Protein AF-A0A4Q3U6J1-F1 (afdb_monomer_lite)

Structure (mmCIF, N/CA/C/O backbone):
data_AF-A0A4Q3U6J1-F1
#
_entry.id   AF-A0A4Q3U6J1-F1
#
loop_
_atom_site.group_PDB
_atom_site.id
_atom_site.type_symbol
_atom_site.label_atom_id
_atom_site.label_alt_id
_atom_site.label_comp_id
_atom_site.label_asym_id
_atom_site.label_entity_id
_atom_site.label_seq_id
_atom_site.pdbx_PDB_ins_code
_atom_site.Cartn_x
_atom_site.Cartn_y
_atom_site.Cartn_z
_atom_site.occupancy
_atom_site.B_iso_or_equiv
_atom_site.auth_seq_id
_atom_site.auth_comp_id
_atom_site.auth_asym_id
_atom_site.auth_atom_id
_atom_site.pdbx_PDB_model_num
ATOM 1 N N . MET A 1 1 ? 14.275 -11.569 29.606 1.00 41.69 1 MET A N 1
ATOM 2 C CA . MET A 1 1 ? 15.246 -10.787 28.811 1.00 41.69 1 MET A CA 1
ATOM 3 C C . MET A 1 1 ? 14.635 -9.416 28.545 1.00 41.69 1 MET A C 1
ATOM 5 O O . MET A 1 1 ? 14.137 -9.149 27.462 1.00 41.69 1 MET A O 1
ATOM 9 N N . THR A 1 2 ? 14.565 -8.584 29.580 1.00 46.06 2 THR A N 1
ATOM 10 C CA . THR A 1 2 ? 13.984 -7.237 29.519 1.00 46.06 2 THR A CA 1
ATOM 11 C C . THR A 1 2 ? 15.163 -6.279 29.514 1.00 46.06 2 THR A C 1
ATOM 13 O O . THR A 1 2 ? 15.866 -6.187 30.514 1.00 46.06 2 THR A O 1
ATOM 16 N N . ARG A 1 3 ? 15.441 -5.655 28.366 1.00 51.69 3 ARG A N 1
ATOM 17 C CA . ARG A 1 3 ? 16.480 -4.623 28.262 1.00 51.69 3 ARG A CA 1
ATOM 18 C C . ARG A 1 3 ? 16.117 -3.443 29.158 1.00 51.69 3 ARG A C 1
ATOM 20 O O . ARG A 1 3 ? 14.939 -3.084 29.246 1.00 51.69 3 ARG A O 1
ATOM 27 N N . HIS A 1 4 ? 17.107 -2.885 29.841 1.00 54.47 4 HIS A N 1
ATOM 28 C CA . HIS A 1 4 ? 16.889 -1.806 30.794 1.00 54.47 4 HIS A CA 1
ATOM 29 C C . HIS A 1 4 ? 16.506 -0.492 30.071 1.00 54.47 4 HIS A C 1
ATOM 31 O O . HIS A 1 4 ? 16.909 -0.295 28.920 1.00 54.47 4 HIS A O 1
ATOM 37 N N . PRO A 1 5 ? 15.705 0.404 30.686 1.00 59.78 5 PRO A N 1
ATOM 38 C CA . PRO A 1 5 ? 15.197 1.628 30.048 1.00 59.78 5 PRO A CA 1
ATOM 39 C C . PRO A 1 5 ? 16.273 2.505 29.389 1.00 59.78 5 PRO A C 1
ATOM 41 O O . PRO A 1 5 ? 16.033 3.086 28.332 1.00 59.78 5 PRO A O 1
ATOM 44 N N . GLU A 1 6 ? 17.469 2.555 29.968 1.00 58.72 6 GLU A N 1
ATOM 45 C CA . GLU A 1 6 ? 18.644 3.271 29.468 1.00 58.72 6 GLU A CA 1
ATOM 46 C C . GLU A 1 6 ? 19.173 2.748 28.120 1.00 58.72 6 GLU A C 1
ATOM 48 O O . GLU A 1 6 ? 19.762 3.510 27.354 1.00 58.72 6 GLU A O 1
ATOM 53 N N . GLU A 1 7 ? 18.930 1.480 27.776 1.00 57.19 7 GLU A N 1
ATOM 54 C CA . GLU A 1 7 ? 19.325 0.904 26.483 1.00 57.19 7 GLU A CA 1
ATOM 55 C C . GLU A 1 7 ? 18.361 1.303 25.356 1.00 57.19 7 GLU A C 1
ATOM 57 O O . GLU A 1 7 ? 18.761 1.384 24.196 1.00 57.19 7 GLU A O 1
ATOM 62 N N . ILE A 1 8 ? 17.098 1.605 25.685 1.00 59.50 8 ILE A N 1
ATOM 63 C CA . ILE A 1 8 ? 16.083 2.062 24.718 1.00 59.50 8 ILE A CA 1
ATOM 64 C C . ILE A 1 8 ? 16.376 3.496 24.250 1.00 59.50 8 ILE A C 1
ATOM 66 O O . ILE A 1 8 ? 16.040 3.858 23.124 1.00 59.50 8 ILE A O 1
ATOM 70 N N . VAL A 1 9 ? 17.027 4.302 25.094 1.00 55.88 9 VAL A N 1
ATOM 71 C CA . VAL A 1 9 ? 17.424 5.686 24.780 1.00 55.88 9 VAL A CA 1
ATOM 72 C C . VAL A 1 9 ? 18.544 5.739 23.726 1.00 55.88 9 VAL A C 1
ATOM 74 O O . VAL A 1 9 ? 18.657 6.729 23.017 1.00 55.88 9 VAL A O 1
ATOM 77 N N . LYS A 1 10 ? 19.331 4.666 23.559 1.00 56.94 10 LYS A N 1
ATOM 78 C CA . LYS A 1 10 ? 20.521 4.632 22.684 1.00 56.94 10 LYS A CA 1
ATOM 79 C C . LYS A 1 10 ? 20.264 4.268 21.218 1.00 56.94 10 LYS A C 1
ATOM 81 O O . LYS A 1 10 ? 21.213 4.093 20.459 1.00 56.94 10 LYS A O 1
ATOM 86 N N . LEU A 1 11 ? 19.014 4.120 20.782 1.00 66.00 11 LEU A N 1
ATOM 87 C CA . LEU A 1 11 ? 18.727 3.944 19.356 1.00 66.00 11 LEU A CA 1
ATOM 88 C C . LEU A 1 11 ? 18.783 5.308 18.646 1.00 66.00 11 LEU A C 1
ATOM 90 O O . LEU A 1 11 ? 17.751 5.867 18.290 1.00 66.00 11 LEU A O 1
ATOM 94 N N . GLU A 1 12 ? 19.995 5.829 18.443 1.00 65.62 12 GLU A N 1
ATOM 95 C CA . GLU A 1 12 ? 20.274 7.201 17.973 1.00 65.62 12 GLU A CA 1
ATOM 96 C C . GLU A 1 12 ? 19.677 7.547 16.593 1.00 65.62 12 GLU A C 1
ATOM 98 O O . GLU A 1 12 ? 19.588 8.718 16.251 1.00 65.62 12 GLU A O 1
ATOM 103 N N . ASN A 1 13 ? 19.194 6.560 15.824 1.00 75.44 13 ASN A N 1
ATOM 104 C CA . ASN A 1 13 ? 18.619 6.751 14.483 1.00 75.44 13 ASN A CA 1
ATOM 105 C C . ASN A 1 13 ? 17.296 5.996 14.260 1.00 75.44 13 ASN A C 1
ATOM 107 O O . ASN A 1 13 ? 17.002 5.547 13.152 1.00 75.44 13 ASN A O 1
ATOM 111 N N . SER A 1 14 ? 16.501 5.792 15.311 1.00 81.38 14 SER A N 1
ATOM 112 C CA . SER A 1 14 ? 15.255 5.027 15.215 1.00 81.38 14 SER A CA 1
ATOM 113 C C . SER A 1 14 ? 14.091 5.744 15.877 1.00 81.38 14 SER A C 1
ATOM 115 O O . SER A 1 14 ? 14.146 6.066 17.058 1.00 81.38 14 SER A O 1
ATOM 117 N N . LEU A 1 15 ? 12.988 5.893 15.142 1.00 84.69 15 LEU A N 1
ATOM 118 C CA . LEU A 1 15 ? 11.722 6.398 15.686 1.00 84.69 15 LEU A CA 1
ATOM 119 C C . LEU A 1 15 ? 10.934 5.322 16.455 1.00 84.69 15 LEU A C 1
ATOM 121 O O . LEU A 1 15 ? 9.940 5.626 17.112 1.00 84.69 15 LEU A O 1
ATOM 125 N N . TRP A 1 16 ? 11.355 4.053 16.393 1.00 86.69 16 TRP A N 1
ATOM 126 C CA . TRP A 1 16 ? 10.623 2.936 16.997 1.00 86.69 16 TRP A CA 1
ATOM 127 C C . TRP A 1 16 ? 10.387 3.083 18.509 1.00 86.69 16 TRP A C 1
ATOM 129 O O . TRP A 1 16 ? 9.259 2.831 18.941 1.00 86.69 16 TRP A O 1
ATOM 139 N N . PRO A 1 17 ? 11.366 3.514 19.333 1.00 87.06 17 PRO A N 1
ATOM 140 C CA . PRO A 1 17 ? 11.131 3.743 20.756 1.00 87.06 17 PRO A CA 1
ATOM 141 C C . PRO A 1 17 ? 9.996 4.728 21.040 1.00 87.06 17 PRO A C 1
ATOM 143 O O . PRO A 1 17 ? 9.166 4.462 21.913 1.00 87.06 17 PRO A O 1
ATOM 146 N N . ASP A 1 18 ? 9.938 5.835 20.298 1.00 86.44 18 ASP A N 1
ATOM 147 C CA . ASP A 1 18 ? 8.890 6.845 20.446 1.00 86.44 18 ASP A CA 1
ATOM 148 C C . ASP A 1 18 ? 7.532 6.312 20.000 1.00 86.44 18 ASP A C 1
ATOM 150 O O . ASP A 1 18 ? 6.557 6.440 20.742 1.00 86.44 18 ASP A O 1
ATOM 154 N N . ILE A 1 19 ? 7.474 5.619 18.859 1.00 89.69 19 ILE A N 1
ATOM 155 C CA . ILE A 1 19 ? 6.248 4.979 18.362 1.00 89.69 19 ILE A CA 1
ATOM 156 C C . ILE A 1 19 ? 5.705 3.975 19.391 1.00 89.69 19 ILE A C 1
ATOM 158 O O . ILE A 1 19 ? 4.512 3.981 19.699 1.00 89.69 19 ILE A O 1
ATOM 162 N N . PHE A 1 20 ? 6.564 3.143 19.988 1.00 89.75 20 PHE A N 1
ATOM 163 C CA . PHE A 1 20 ? 6.140 2.171 21.001 1.00 89.75 20 PHE A CA 1
ATOM 164 C C . PHE A 1 20 ? 5.728 2.817 22.326 1.00 89.75 20 PHE A C 1
ATOM 166 O O . PHE A 1 20 ? 4.875 2.278 23.034 1.00 89.75 20 PHE A O 1
ATOM 173 N N . ARG A 1 21 ? 6.323 3.953 22.710 1.00 89.50 21 ARG A N 1
ATOM 174 C CA . ARG A 1 21 ? 5.863 4.729 23.873 1.00 89.50 21 ARG A CA 1
ATOM 175 C C . ARG A 1 21 ? 4.498 5.349 23.606 1.00 89.50 21 ARG A C 1
ATOM 177 O O . ARG A 1 21 ? 3.593 5.128 24.405 1.00 89.50 21 ARG A O 1
ATOM 184 N N . ALA A 1 22 ? 4.334 6.030 22.475 1.00 92.50 22 ALA A N 1
ATOM 185 C CA . ALA A 1 22 ? 3.066 6.623 22.057 1.00 92.50 22 ALA A CA 1
ATOM 186 C C . ALA A 1 22 ? 1.946 5.574 21.967 1.00 92.50 22 ALA A C 1
ATOM 188 O O . ALA A 1 22 ? 0.840 5.806 22.449 1.00 92.50 22 ALA A O 1
ATOM 189 N N . GLY A 1 23 ? 2.254 4.379 21.451 1.00 93.12 23 GLY A N 1
ATOM 190 C CA . GLY A 1 23 ? 1.303 3.273 21.339 1.00 93.12 23 GLY A CA 1
ATOM 191 C C . GLY A 1 23 ? 0.673 2.826 22.664 1.00 93.12 23 GLY A C 1
ATOM 192 O O . GLY A 1 23 ? -0.455 2.344 22.656 1.00 93.12 23 GLY A O 1
ATOM 193 N N . ARG A 1 24 ? 1.343 3.032 23.811 1.00 94.56 24 ARG A N 1
ATOM 194 C CA . ARG A 1 24 ? 0.793 2.699 25.143 1.00 94.56 24 ARG A CA 1
ATOM 195 C C . ARG A 1 24 ? -0.343 3.622 25.579 1.00 94.56 24 ARG A C 1
ATOM 197 O O . ARG A 1 24 ? -1.094 3.260 26.478 1.00 94.56 24 ARG A O 1
ATOM 204 N N . PHE A 1 25 ? -0.453 4.799 24.967 1.00 96.81 25 PHE A N 1
ATOM 205 C CA . PHE A 1 25 ? -1.480 5.790 25.283 1.00 96.81 25 PHE A CA 1
ATOM 206 C C . PHE A 1 25 ? -2.700 5.702 24.355 1.00 96.81 25 PHE A C 1
ATOM 208 O O . PHE A 1 25 ? -3.649 6.458 24.532 1.00 96.81 25 PHE A O 1
ATOM 215 N N . ILE A 1 26 ? -2.702 4.780 23.385 1.00 96.69 26 ILE A N 1
ATOM 216 C CA . ILE A 1 26 ? -3.856 4.533 22.515 1.00 96.69 26 ILE A CA 1
ATOM 217 C C . ILE A 1 26 ? -4.881 3.700 23.291 1.00 96.69 26 ILE A C 1
ATOM 219 O O . ILE A 1 26 ? -4.610 2.555 23.657 1.00 96.69 26 ILE A O 1
ATOM 223 N N . SER A 1 27 ? -6.070 4.253 23.537 1.00 98.19 27 SER A N 1
ATOM 224 C CA . SER A 1 27 ? -7.133 3.517 24.224 1.00 98.19 27 SER A CA 1
ATOM 225 C C . SER A 1 27 ? -7.802 2.483 23.306 1.00 98.19 27 SER A C 1
ATOM 227 O O . SER A 1 27 ? -7.750 2.568 22.076 1.00 98.19 27 SER A O 1
ATOM 229 N N . ALA A 1 28 ? -8.516 1.519 23.899 1.00 98.19 28 ALA A N 1
ATOM 230 C CA . ALA A 1 28 ? -9.326 0.567 23.135 1.00 98.19 28 ALA A CA 1
ATOM 231 C C . ALA A 1 28 ? -10.407 1.265 22.281 1.00 98.19 28 ALA A C 1
ATOM 233 O O . ALA A 1 28 ? -10.717 0.815 21.177 1.00 98.19 28 ALA A O 1
ATOM 234 N N . VAL A 1 29 ? -10.960 2.382 22.771 1.00 98.44 29 VAL A N 1
ATOM 235 C CA . VAL A 1 29 ? -11.974 3.171 22.057 1.00 98.44 29 VAL A CA 1
ATOM 236 C C . VAL A 1 29 ? -11.358 3.884 20.853 1.00 98.44 29 VAL A C 1
ATOM 238 O O . VAL A 1 29 ? -11.937 3.842 19.765 1.00 98.44 29 VAL A O 1
ATOM 241 N N . ASP A 1 30 ? -10.168 4.469 21.012 1.00 98.38 30 ASP A N 1
ATOM 242 C CA . ASP A 1 30 ? -9.444 5.114 19.910 1.00 98.38 30 ASP A CA 1
ATOM 243 C C . ASP A 1 30 ? -9.096 4.104 18.822 1.00 98.38 30 ASP A C 1
ATOM 245 O O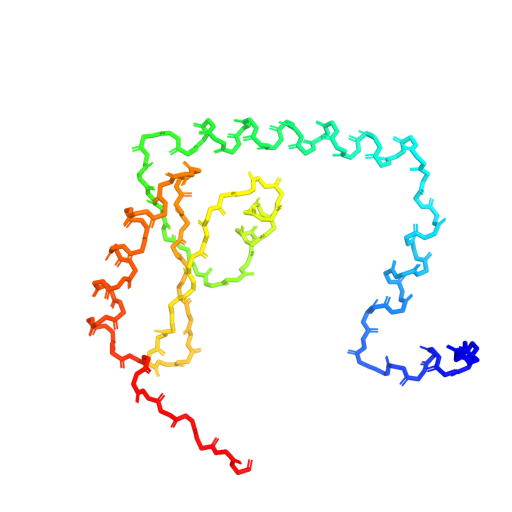 . ASP A 1 30 ? -9.331 4.357 17.640 1.00 98.38 30 ASP A O 1
ATOM 249 N N . TYR A 1 31 ? -8.623 2.918 19.216 1.00 98.00 31 TYR A N 1
ATOM 250 C CA . TYR A 1 31 ? -8.333 1.845 18.272 1.00 98.00 31 TYR A CA 1
ATOM 251 C C . TYR A 1 31 ? -9.585 1.410 17.499 1.00 98.00 31 TYR A C 1
ATOM 253 O O . TYR A 1 31 ? -9.549 1.305 16.272 1.00 98.00 31 TYR A O 1
ATOM 261 N N . LEU A 1 32 ? -10.718 1.210 18.180 1.00 98.50 32 LEU A N 1
ATOM 262 C CA . LEU A 1 32 ? -11.977 0.855 17.520 1.00 98.50 32 LEU A CA 1
ATOM 263 C C . LEU A 1 32 ? -12.433 1.945 16.537 1.00 98.50 32 LEU A C 1
ATOM 265 O O . LEU A 1 32 ? -12.870 1.638 15.425 1.00 98.50 32 LEU A O 1
ATOM 269 N N . ASN A 1 33 ? -12.308 3.218 16.913 1.00 98.56 33 ASN A N 1
ATOM 270 C CA . ASN A 1 33 ? -12.622 4.338 16.027 1.00 98.56 33 ASN A CA 1
ATOM 271 C C . ASN A 1 33 ? -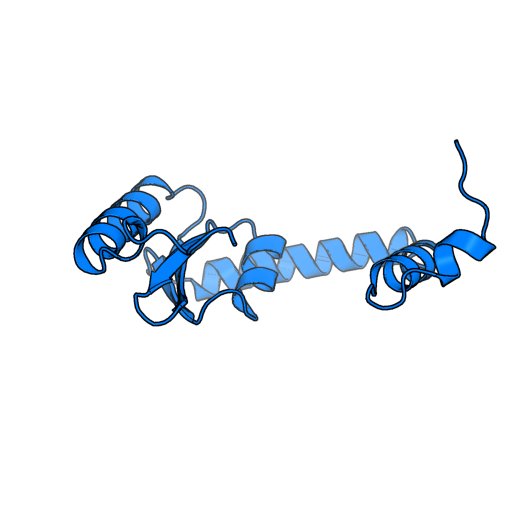11.674 4.403 14.821 1.00 98.56 33 ASN A C 1
ATOM 273 O O . ASN A 1 33 ? -12.138 4.625 13.700 1.00 98.56 33 ASN A O 1
ATOM 277 N N . ALA A 1 34 ? -10.385 4.114 15.009 1.00 98.06 34 ALA A N 1
ATOM 278 C CA . ALA A 1 34 ? -9.428 3.990 13.915 1.00 98.06 34 ALA A CA 1
ATOM 279 C C . ALA A 1 34 ? -9.805 2.849 12.951 1.00 98.06 34 ALA A C 1
ATOM 281 O O . ALA A 1 34 ? -9.765 3.047 11.738 1.00 98.06 34 ALA A O 1
ATOM 282 N N . GLN A 1 35 ? -10.268 1.691 13.443 1.00 98.31 35 GLN A N 1
ATOM 283 C CA . GLN A 1 35 ? -10.747 0.604 12.570 1.00 98.31 35 GLN A CA 1
ATOM 284 C C . GLN A 1 35 ? -12.029 0.974 11.803 1.00 98.31 35 GLN A C 1
ATOM 286 O O . GLN A 1 35 ? -12.198 0.607 10.636 1.00 98.31 35 GLN A O 1
ATOM 291 N N . ARG A 1 36 ? -12.926 1.760 12.411 1.00 98.50 36 ARG A N 1
ATOM 292 C CA . ARG A 1 36 ? -14.097 2.315 11.707 1.00 98.50 36 ARG A CA 1
ATOM 293 C C . ARG A 1 36 ? -13.677 3.277 10.597 1.00 98.50 36 ARG A C 1
ATOM 295 O O . ARG A 1 36 ? -14.229 3.213 9.501 1.00 98.50 36 ARG A O 1
ATOM 302 N N . ALA A 1 37 ? -12.692 4.139 10.853 1.00 98.31 37 ALA A N 1
ATOM 303 C CA . ALA A 1 37 ? -12.120 5.016 9.834 1.00 98.31 37 ALA A CA 1
ATOM 304 C C . ALA A 1 37 ? -11.445 4.208 8.713 1.00 98.31 37 ALA A C 1
ATOM 306 O O . ALA A 1 37 ? -11.715 4.457 7.540 1.00 98.31 37 ALA A O 1
ATOM 307 N N . ARG A 1 38 ? -10.672 3.170 9.060 1.00 98.12 38 ARG A N 1
ATOM 308 C CA . ARG A 1 38 ? -10.072 2.234 8.098 1.00 98.12 38 ARG A CA 1
ATOM 309 C C . ARG A 1 38 ? -11.123 1.597 7.191 1.00 98.12 38 ARG A C 1
ATOM 311 O O . ARG A 1 38 ? -10.931 1.556 5.985 1.00 98.12 38 ARG A O 1
ATOM 318 N N . THR A 1 39 ? -12.261 1.179 7.744 1.00 98.50 39 THR A N 1
ATOM 319 C CA . THR A 1 39 ? -13.370 0.618 6.951 1.00 98.50 39 THR A CA 1
ATOM 320 C C . THR A 1 39 ? -13.904 1.618 5.919 1.00 98.50 39 THR A C 1
ATOM 322 O O . THR A 1 39 ? -14.245 1.225 4.805 1.00 98.50 39 THR A O 1
ATOM 325 N N . LYS A 1 40 ? -13.965 2.915 6.255 1.00 98.31 40 LYS A N 1
ATOM 326 C CA . LYS A 1 40 ? -14.346 3.960 5.289 1.00 98.31 40 LYS A CA 1
ATOM 327 C C . LYS A 1 40 ? -13.304 4.079 4.179 1.00 98.31 40 LYS A C 1
ATOM 329 O O . LYS A 1 40 ? -13.678 4.035 3.016 1.00 98.31 40 LYS A O 1
ATOM 334 N N . VAL A 1 41 ? -12.018 4.134 4.537 1.00 97.31 41 VAL A N 1
ATOM 335 C CA . VAL A 1 41 ? -10.909 4.184 3.567 1.00 97.31 41 VAL A CA 1
ATOM 336 C C . VAL A 1 41 ? -10.927 2.972 2.637 1.00 97.31 41 VAL A C 1
ATOM 338 O O . VAL A 1 41 ? -10.799 3.150 1.437 1.00 97.31 41 VAL A O 1
ATOM 341 N N . MET A 1 42 ? -11.152 1.759 3.153 1.00 97.94 42 MET A N 1
ATOM 342 C CA . MET A 1 42 ? -11.275 0.542 2.337 1.00 97.94 42 MET A CA 1
ATOM 343 C C . MET A 1 42 ? -12.361 0.670 1.268 1.00 97.94 42 MET A C 1
ATOM 345 O O . MET A 1 42 ? -12.116 0.361 0.107 1.00 97.94 42 MET A O 1
ATOM 349 N N . ARG A 1 43 ? -13.548 1.149 1.655 1.00 97.69 43 ARG A N 1
ATOM 350 C CA . ARG A 1 43 ? -14.681 1.309 0.735 1.00 97.69 43 ARG A CA 1
ATOM 351 C C . ARG A 1 43 ? -14.426 2.403 -0.292 1.00 97.69 43 ARG A C 1
ATOM 353 O O . ARG A 1 43 ? -14.648 2.170 -1.470 1.00 97.69 43 ARG A O 1
ATOM 360 N N . THR A 1 44 ? -13.949 3.566 0.149 1.00 97.25 44 THR A N 1
ATOM 361 C CA . THR A 1 44 ? -13.642 4.682 -0.751 1.00 97.25 44 THR A CA 1
ATOM 362 C C . THR A 1 44 ? -12.527 4.309 -1.716 1.00 97.25 44 THR A C 1
ATOM 364 O O . THR A 1 44 ? -12.657 4.551 -2.902 1.00 97.25 44 THR A O 1
ATOM 367 N N . PHE A 1 45 ? -11.461 3.663 -1.247 1.00 95.94 45 PHE A N 1
ATOM 368 C CA . PHE A 1 45 ? -10.355 3.278 -2.116 1.00 95.94 45 PHE A CA 1
ATOM 369 C C . PHE A 1 45 ? -10.786 2.271 -3.188 1.00 95.94 45 PHE A C 1
ATOM 371 O O . PHE A 1 45 ? -10.434 2.465 -4.341 1.00 95.94 45 PHE A O 1
ATOM 378 N N . GLU A 1 46 ? -11.589 1.255 -2.845 1.00 95.38 46 GLU A N 1
ATOM 379 C CA . GLU A 1 46 ? -12.140 0.315 -3.840 1.00 95.38 46 GLU A CA 1
ATOM 380 C C . GLU A 1 46 ? -13.074 1.019 -4.841 1.00 95.38 46 GLU A C 1
ATOM 382 O O . GLU A 1 46 ? -13.042 0.716 -6.029 1.00 95.38 46 GLU A O 1
ATOM 387 N N . GLN A 1 47 ? -13.885 1.980 -4.381 1.00 96.75 47 GLN A N 1
ATOM 388 C CA . GLN A 1 47 ? -14.749 2.782 -5.256 1.00 96.75 47 GLN A CA 1
ATOM 389 C C . GLN A 1 47 ? -13.935 3.630 -6.240 1.00 96.75 47 GLN A C 1
ATOM 391 O O . GLN A 1 47 ? -14.210 3.609 -7.436 1.00 96.75 47 GLN A O 1
ATOM 396 N N . GLU A 1 48 ? -12.918 4.339 -5.750 1.00 95.44 48 GLU A N 1
ATOM 397 C CA . GLU A 1 48 ? -12.027 5.172 -6.569 1.00 95.44 48 GLU A CA 1
ATOM 398 C C . GLU A 1 48 ? -11.095 4.336 -7.459 1.00 95.44 48 GLU A C 1
ATOM 400 O O . GLU A 1 48 ? -10.626 4.818 -8.489 1.00 95.44 48 GLU A O 1
ATOM 405 N N . PHE A 1 49 ? -10.858 3.063 -7.116 1.00 95.25 49 PHE A N 1
ATOM 406 C CA . PHE A 1 49 ? -10.184 2.116 -8.007 1.00 95.25 49 PHE A CA 1
ATOM 407 C C . PHE A 1 49 ? -10.965 1.921 -9.320 1.00 95.25 49 PHE A C 1
ATOM 409 O O . PHE A 1 49 ? -10.379 1.547 -10.334 1.00 95.25 49 PHE A O 1
ATOM 416 N N . GLY A 1 50 ? -12.276 2.195 -9.330 1.00 95.62 50 GLY A N 1
ATOM 417 C CA . GLY A 1 50 ? -13.092 2.262 -10.542 1.00 95.62 50 GLY A CA 1
ATOM 418 C C . GLY A 1 50 ? -13.039 0.971 -11.351 1.00 95.62 50 GLY A C 1
ATOM 419 O O . GLY A 1 50 ? -13.200 -0.109 -10.790 1.00 95.62 50 GLY A O 1
ATOM 420 N N . ASP A 1 51 ? -12.759 1.086 -12.649 1.00 95.69 51 ASP A N 1
ATOM 421 C CA . ASP A 1 51 ? -12.648 -0.042 -13.586 1.00 95.69 51 ASP A CA 1
ATOM 422 C C . ASP A 1 51 ? -11.190 -0.412 -13.914 1.00 95.69 51 ASP A C 1
ATOM 424 O O . ASP A 1 51 ? -10.931 -1.201 -14.821 1.00 95.69 51 ASP A O 1
ATOM 428 N N . PHE A 1 52 ? -10.210 0.151 -13.199 1.00 96.38 52 PHE A N 1
ATOM 429 C CA . PHE A 1 52 ? -8.806 -0.173 -13.441 1.00 96.38 52 PHE A CA 1
ATOM 430 C C . PHE A 1 52 ? -8.498 -1.613 -12.993 1.00 96.38 52 PHE A C 1
ATOM 432 O O . PHE A 1 52 ? -9.025 -2.096 -11.987 1.00 96.38 52 PHE A O 1
ATOM 439 N N . ASP A 1 53 ? -7.614 -2.304 -13.715 1.00 96.75 53 ASP A N 1
ATOM 440 C CA . ASP A 1 53 ? -7.041 -3.583 -13.268 1.00 96.75 53 ASP A CA 1
ATOM 441 C C . ASP A 1 53 ? -5.898 -3.356 -12.266 1.00 96.75 53 ASP A C 1
ATOM 443 O O . ASP A 1 53 ? -5.762 -4.055 -11.258 1.00 96.75 53 ASP A O 1
ATOM 447 N N . PHE A 1 54 ? -5.079 -2.344 -12.553 1.00 96.75 54 PHE A N 1
ATOM 448 C CA . PHE A 1 54 ? -4.009 -1.839 -11.706 1.00 96.75 54 PHE A CA 1
ATOM 449 C C . PHE A 1 54 ? -3.638 -0.410 -12.120 1.00 96.75 54 PHE A C 1
ATOM 451 O O . PHE A 1 54 ? -3.951 0.033 -13.226 1.00 96.75 54 PHE A O 1
ATOM 458 N N . PHE A 1 55 ? -2.912 0.296 -11.258 1.00 95.12 55 PHE A N 1
ATOM 459 C CA . PHE A 1 55 ? -2.291 1.580 -11.583 1.00 95.12 55 PHE A CA 1
ATOM 460 C C . PHE A 1 55 ? -0.806 1.593 -11.201 1.00 95.12 55 PHE A C 1
ATOM 462 O O . PHE A 1 55 ? -0.335 0.753 -10.431 1.00 95.12 55 PHE A O 1
ATOM 469 N N . VAL A 1 56 ? -0.058 2.549 -11.758 1.00 94.06 56 VAL A N 1
ATOM 470 C CA . VAL A 1 56 ? 1.386 2.712 -11.532 1.00 94.06 56 VAL A CA 1
ATOM 471 C C . VAL A 1 56 ? 1.639 3.971 -10.709 1.00 94.06 56 VAL A C 1
ATOM 473 O O . VAL A 1 56 ? 1.026 5.008 -10.945 1.00 94.06 56 VAL A O 1
ATOM 476 N N . THR A 1 57 ? 2.567 3.898 -9.760 1.00 91.69 57 THR A N 1
ATOM 477 C CA . THR A 1 57 ? 3.017 5.040 -8.952 1.00 91.69 57 THR A CA 1
ATOM 478 C C . THR A 1 57 ? 4.534 5.015 -8.773 1.00 91.69 57 THR A C 1
ATOM 480 O O . THR A 1 57 ? 5.161 3.956 -8.848 1.00 91.69 57 THR A O 1
ATOM 483 N N . ALA A 1 58 ? 5.132 6.174 -8.489 1.00 84.50 58 ALA A N 1
ATOM 484 C CA . ALA A 1 58 ? 6.508 6.241 -8.000 1.00 84.50 58 ALA A CA 1
ATOM 485 C C . ALA A 1 58 ? 6.623 5.501 -6.652 1.00 84.50 58 ALA A C 1
ATOM 487 O O . ALA A 1 58 ? 5.688 5.534 -5.842 1.00 84.50 58 ALA A O 1
ATOM 488 N N . GLY A 1 59 ? 7.733 4.784 -6.450 1.00 68.69 59 GLY A N 1
ATOM 489 C CA . GLY A 1 59 ? 7.889 3.788 -5.387 1.00 68.69 59 GLY A CA 1
ATOM 490 C C . GLY A 1 59 ? 7.568 4.260 -3.959 1.00 68.69 59 GLY A C 1
ATOM 491 O O . GLY A 1 59 ? 7.817 5.402 -3.583 1.00 68.69 59 GLY A O 1
ATOM 492 N N . GLY A 1 60 ? 7.034 3.332 -3.150 1.00 65.38 60 GLY A N 1
ATOM 49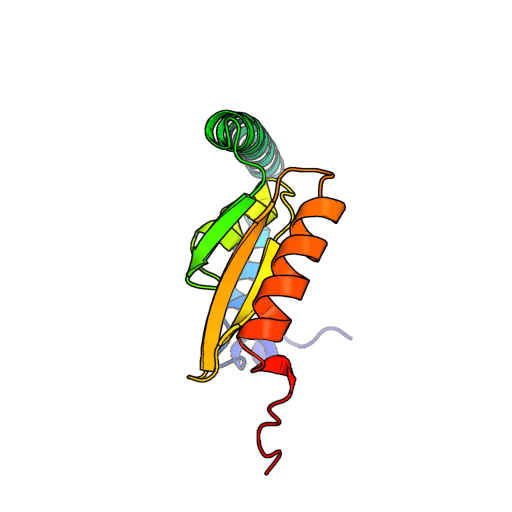3 C CA . GLY A 1 60 ? 7.027 3.349 -1.672 1.00 65.38 60 GLY A CA 1
ATOM 494 C C . GLY A 1 60 ? 6.313 4.488 -0.920 1.00 65.38 60 GLY A C 1
ATOM 495 O O . GLY A 1 60 ? 6.278 4.435 0.305 1.00 65.38 60 GLY A O 1
ATOM 496 N N . GLY A 1 61 ? 5.759 5.494 -1.606 1.00 71.75 61 GLY A N 1
ATOM 497 C CA . GLY A 1 61 ? 5.178 6.701 -0.997 1.00 71.75 61 GLY A CA 1
ATOM 498 C C . GLY A 1 61 ? 3.773 6.530 -0.397 1.00 71.75 61 GLY A C 1
ATOM 499 O O . GLY A 1 61 ? 3.439 5.495 0.175 1.00 71.75 61 GLY A O 1
ATOM 500 N N . TYR A 1 62 ? 2.914 7.550 -0.543 1.00 75.69 62 TYR A N 1
ATOM 501 C CA . TYR A 1 62 ? 1.542 7.574 0.006 1.00 75.69 62 TYR A CA 1
ATOM 502 C C . TYR A 1 62 ? 0.715 6.327 -0.318 1.00 75.69 62 TYR A C 1
ATOM 504 O O . TYR A 1 62 ? -0.128 5.908 0.478 1.00 75.69 62 TYR A O 1
ATOM 512 N N . THR A 1 63 ? 0.971 5.704 -1.461 1.00 85.38 63 THR A N 1
ATOM 513 C CA . THR A 1 63 ? 0.289 4.485 -1.882 1.00 85.38 63 THR A CA 1
ATOM 514 C C . THR A 1 63 ? 0.573 3.300 -0.958 1.00 85.38 63 THR A C 1
ATOM 516 O O . THR A 1 63 ? -0.337 2.521 -0.711 1.00 85.38 63 THR A O 1
ATOM 519 N N . LEU A 1 64 ? 1.763 3.214 -0.349 1.00 90.06 64 LEU A N 1
ATOM 520 C CA . LEU A 1 64 ? 2.095 2.167 0.625 1.00 90.06 64 LEU A CA 1
ATOM 521 C C . LEU A 1 64 ? 1.194 2.233 1.867 1.00 90.06 64 LEU A C 1
ATOM 523 O O . LEU A 1 64 ? 0.769 1.208 2.395 1.00 90.06 64 LEU A O 1
ATOM 527 N N . ALA A 1 65 ? 0.875 3.444 2.334 1.00 91.25 65 ALA A N 1
ATOM 528 C CA . ALA A 1 65 ? -0.050 3.617 3.450 1.00 91.25 65 ALA A CA 1
ATOM 529 C C . ALA A 1 65 ? -1.463 3.149 3.074 1.00 91.25 65 ALA A C 1
ATOM 531 O O . ALA A 1 65 ? -2.114 2.468 3.865 1.00 91.25 65 ALA A O 1
ATOM 532 N N . HIS A 1 66 ? -1.918 3.461 1.857 1.00 92.69 66 HIS A N 1
ATOM 533 C CA . HIS A 1 66 ? -3.222 3.021 1.368 1.00 92.69 66 HIS A CA 1
ATOM 534 C C . HIS A 1 66 ? -3.282 1.502 1.248 1.00 92.69 66 HIS A C 1
ATOM 536 O O . HIS A 1 66 ? -4.154 0.897 1.857 1.00 92.69 66 HIS A O 1
ATOM 542 N N . THR A 1 67 ? -2.334 0.870 0.558 1.00 95.00 67 THR A N 1
ATOM 543 C CA . THR A 1 67 ? -2.338 -0.584 0.336 1.00 95.00 67 THR A CA 1
ATOM 544 C C . THR A 1 67 ? -2.212 -1.371 1.642 1.00 95.00 67 THR A C 1
ATOM 546 O O . THR A 1 67 ? -2.931 -2.350 1.828 1.00 95.00 67 THR A O 1
ATOM 549 N N . ASN A 1 68 ? -1.440 -0.890 2.624 1.00 95.06 68 ASN A N 1
ATOM 550 C CA . ASN A 1 68 ? -1.406 -1.483 3.969 1.00 95.06 68 ASN A CA 1
ATOM 551 C C . ASN A 1 68 ? -2.744 -1.350 4.721 1.00 95.06 68 ASN A C 1
ATOM 553 O O . ASN A 1 68 ? -3.151 -2.255 5.457 1.00 95.06 68 ASN A O 1
ATOM 557 N N . LEU A 1 69 ? -3.446 -0.224 4.558 1.00 96.62 69 LEU A N 1
ATOM 558 C CA . LEU A 1 69 ? -4.750 0.000 5.184 1.00 96.62 69 LEU A CA 1
ATOM 559 C C . LEU A 1 69 ? -5.879 -0.737 4.459 1.00 96.62 69 LEU A C 1
ATOM 561 O O . LEU A 1 69 ? -6.839 -1.141 5.115 1.00 96.62 69 LEU A O 1
ATOM 565 N N . THR A 1 70 ? -5.778 -0.956 3.151 1.00 96.88 70 THR A N 1
ATOM 566 C CA . THR A 1 70 ? -6.873 -1.498 2.336 1.00 96.88 70 THR A CA 1
ATOM 567 C C . THR A 1 70 ? -6.688 -2.950 1.917 1.00 96.88 70 THR A C 1
ATOM 569 O O . THR A 1 70 ? -7.662 -3.580 1.523 1.00 96.88 70 THR A O 1
ATOM 572 N N . GLY A 1 71 ? -5.474 -3.492 2.025 1.00 96.75 71 GLY A N 1
ATOM 573 C CA . GLY A 1 71 ? -5.137 -4.857 1.622 1.00 96.75 71 GLY A C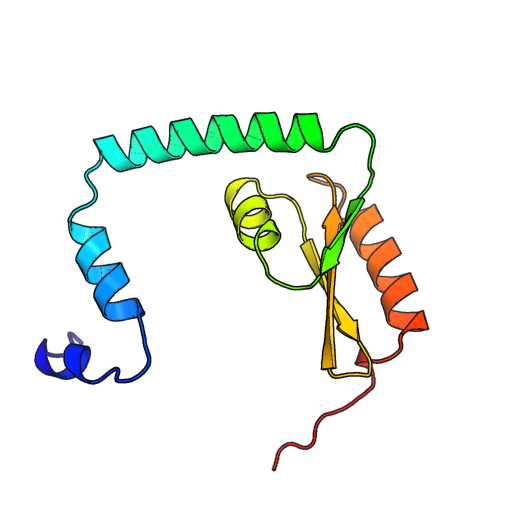A 1
ATOM 574 C C . GLY A 1 71 ? -4.913 -5.039 0.120 1.00 96.75 71 GLY A C 1
ATOM 575 O O . GLY A 1 71 ? -4.741 -6.171 -0.318 1.00 96.75 71 GLY A O 1
ATOM 576 N N . HIS A 1 72 ? -4.921 -3.962 -0.672 1.00 97.31 72 HIS A N 1
ATOM 577 C CA . HIS A 1 72 ? -4.689 -4.052 -2.114 1.00 97.31 72 HIS A CA 1
ATOM 578 C C . HIS A 1 72 ? -3.257 -4.521 -2.410 1.00 97.31 72 HIS A C 1
ATOM 580 O O . HIS A 1 72 ? -2.317 -4.002 -1.799 1.00 97.31 72 HIS A O 1
ATOM 586 N N . PRO A 1 73 ? -3.063 -5.475 -3.338 1.00 96.94 73 PRO A N 1
ATOM 587 C CA . PRO A 1 73 ? -1.740 -5.991 -3.646 1.00 96.94 73 PRO A CA 1
ATOM 588 C C . PRO A 1 73 ? -0.880 -4.927 -4.337 1.00 96.94 73 PRO A C 1
ATOM 590 O O . PRO A 1 73 ? -1.343 -4.188 -5.206 1.00 96.94 73 PRO A O 1
ATOM 593 N N . GLN A 1 74 ? 0.399 -4.872 -3.968 1.00 96.00 74 GLN A N 1
ATOM 594 C CA . GLN A 1 74 ? 1.379 -3.956 -4.547 1.00 96.00 74 GLN A CA 1
ATOM 595 C C . GLN A 1 74 ? 2.683 -4.694 -4.854 1.00 96.00 74 GLN A C 1
ATOM 597 O O . GLN A 1 74 ? 3.214 -5.397 -3.997 1.00 96.00 74 GLN A O 1
ATOM 602 N N . ILE A 1 75 ? 3.233 -4.485 -6.052 1.00 95.81 75 ILE A N 1
ATOM 603 C CA . ILE A 1 75 ? 4.544 -5.002 -6.465 1.00 95.81 75 ILE A CA 1
ATOM 604 C C . ILE A 1 75 ? 5.458 -3.825 -6.788 1.00 95.81 75 ILE A C 1
ATOM 606 O O . ILE A 1 75 ? 5.113 -2.977 -7.607 1.00 95.81 75 ILE A O 1
ATOM 610 N N . VAL A 1 76 ? 6.631 -3.785 -6.157 1.00 94.44 76 VAL A N 1
ATOM 611 C CA . VAL A 1 76 ? 7.685 -2.805 -6.450 1.00 94.44 76 VAL A CA 1
ATOM 612 C C . VAL A 1 76 ? 8.648 -3.403 -7.470 1.00 94.44 76 VAL A C 1
ATOM 614 O O . VAL A 1 76 ? 9.111 -4.529 -7.299 1.00 94.44 76 VAL A O 1
ATOM 617 N N . ILE A 1 77 ? 8.964 -2.646 -8.516 1.00 94.12 77 ILE A N 1
ATOM 618 C CA . ILE A 1 77 ? 9.870 -3.043 -9.593 1.00 94.12 77 ILE A CA 1
ATOM 619 C C . ILE A 1 77 ? 11.042 -2.054 -9.627 1.00 94.12 77 ILE A C 1
ATOM 621 O O . ILE A 1 77 ? 10.810 -0.844 -9.740 1.00 94.12 77 ILE A O 1
ATOM 625 N N . PRO A 1 78 ? 12.295 -2.534 -9.526 1.00 93.19 78 PRO A N 1
ATOM 626 C CA . PRO A 1 78 ? 13.466 -1.671 -9.598 1.00 93.19 78 PRO A CA 1
ATOM 627 C C . PRO A 1 78 ? 13.689 -1.158 -11.023 1.00 93.19 78 PRO A C 1
ATOM 629 O O . PRO A 1 78 ? 13.440 -1.870 -11.999 1.00 93.19 78 PRO A O 1
ATOM 632 N N . GLN A 1 79 ? 14.214 0.058 -11.133 1.00 92.19 79 GLN A N 1
ATOM 633 C CA . GLN A 1 79 ? 14.715 0.643 -12.372 1.00 92.19 79 GLN A CA 1
ATOM 634 C C . GLN A 1 79 ? 16.247 0.585 -12.440 1.00 92.19 79 GLN A C 1
ATOM 636 O O . GLN A 1 79 ? 16.924 0.306 -11.452 1.00 92.19 79 GLN A O 1
ATOM 641 N N . ILE A 1 80 ? 16.802 0.828 -13.631 1.00 92.00 80 ILE A N 1
ATOM 642 C CA . ILE A 1 80 ? 18.253 0.770 -13.883 1.00 92.00 80 ILE A CA 1
ATOM 643 C C . ILE A 1 80 ? 18.999 1.883 -13.132 1.00 92.00 80 ILE A C 1
ATOM 645 O O . ILE A 1 80 ? 20.125 1.680 -12.692 1.00 92.00 80 ILE A O 1
ATOM 649 N N . ASP A 1 81 ? 18.364 3.041 -12.958 1.00 91.25 81 ASP A N 1
ATOM 650 C CA . ASP A 1 81 ? 18.923 4.209 -12.268 1.00 91.25 81 ASP A CA 1
ATOM 651 C C . ASP A 1 81 ? 18.869 4.109 -10.730 1.00 91.25 81 ASP A C 1
ATOM 653 O O . ASP A 1 81 ? 19.218 5.061 -10.035 1.00 91.25 81 ASP A O 1
ATOM 657 N N . GLY A 1 82 ? 18.431 2.967 -10.187 1.00 87.38 82 GLY A N 1
ATOM 658 C CA . GLY A 1 82 ? 18.269 2.748 -8.748 1.00 87.38 82 GLY A CA 1
ATOM 659 C C . GLY A 1 82 ? 16.941 3.254 -8.177 1.00 87.38 82 GLY A C 1
ATOM 660 O O . GLY A 1 82 ? 16.659 3.015 -7.002 1.00 87.38 82 GLY A O 1
ATOM 661 N N . SER A 1 83 ? 16.096 3.904 -8.984 1.00 90.38 83 SER A N 1
ATOM 662 C CA . SER A 1 83 ? 14.725 4.237 -8.593 1.00 90.38 83 SER A CA 1
ATOM 663 C C . SER A 1 83 ? 13.807 3.005 -8.641 1.00 90.38 83 SER A C 1
ATOM 665 O O . SER A 1 83 ? 14.217 1.894 -8.988 1.00 90.38 83 SER A O 1
ATOM 667 N N . SER A 1 84 ? 12.536 3.173 -8.270 1.00 91.56 84 SER A N 1
ATOM 668 C CA . SER A 1 84 ? 11.538 2.107 -8.386 1.00 91.56 84 SER A CA 1
ATOM 669 C C . SER A 1 84 ? 10.161 2.639 -8.764 1.00 91.56 84 SER A C 1
ATOM 671 O O . SER A 1 84 ? 9.803 3.784 -8.471 1.00 91.56 84 SER A O 1
ATOM 673 N N . VAL A 1 85 ? 9.380 1.773 -9.401 1.00 93.00 85 VAL A N 1
ATOM 674 C CA . VAL A 1 85 ? 7.947 1.971 -9.639 1.00 93.00 85 VAL A CA 1
ATOM 675 C C . VAL A 1 85 ? 7.166 0.917 -8.876 1.00 93.00 85 VAL A C 1
ATOM 677 O O . VAL A 1 85 ? 7.619 -0.217 -8.743 1.00 93.00 85 VAL A O 1
ATOM 680 N N . SER A 1 86 ? 5.984 1.273 -8.391 1.00 94.44 86 SER A N 1
ATOM 681 C CA . SER A 1 86 ? 5.046 0.314 -7.820 1.00 94.44 86 SER A CA 1
ATOM 682 C C . SER A 1 86 ? 3.853 0.145 -8.743 1.00 94.44 86 SER A C 1
ATOM 684 O O . SER A 1 86 ? 3.279 1.132 -9.202 1.00 94.44 86 SER A O 1
ATOM 686 N N . LEU A 1 87 ? 3.443 -1.099 -8.955 1.00 95.88 87 LEU A N 1
ATOM 687 C CA . LEU A 1 87 ? 2.143 -1.434 -9.521 1.00 95.88 87 LEU A CA 1
ATOM 688 C C . LEU A 1 87 ? 1.222 -1.806 -8.362 1.00 95.88 87 LEU A C 1
ATOM 690 O O . LEU A 1 87 ? 1.604 -2.623 -7.523 1.00 95.88 87 LEU A O 1
ATOM 694 N N . VAL A 1 88 ? 0.027 -1.225 -8.320 1.00 96.44 88 VAL A N 1
ATOM 695 C CA . VAL A 1 88 ? -1.009 -1.552 -7.332 1.00 96.44 88 VAL A CA 1
ATOM 696 C C . VAL A 1 88 ? -2.201 -2.147 -8.046 1.00 96.44 88 VAL A C 1
ATOM 698 O O . VAL A 1 88 ? -2.782 -1.495 -8.909 1.00 96.44 88 VAL A O 1
ATOM 701 N N . GLY A 1 89 ? -2.538 -3.383 -7.694 1.00 96.81 89 GLY A N 1
ATOM 702 C CA . GLY A 1 89 ? -3.624 -4.142 -8.300 1.00 96.81 89 GLY A CA 1
ATOM 703 C C . GLY A 1 89 ? -4.896 -4.130 -7.467 1.00 96.81 89 GLY A C 1
ATOM 704 O O . GLY A 1 89 ? -4.906 -3.706 -6.308 1.00 96.81 89 GLY A O 1
ATOM 705 N N . ARG A 1 90 ? -5.971 -4.633 -8.073 1.00 96.44 90 ARG A N 1
ATOM 706 C CA . ARG A 1 90 ? -7.233 -4.888 -7.378 1.00 96.44 90 ARG A CA 1
ATOM 707 C C . ARG A 1 90 ? -7.096 -6.038 -6.381 1.00 96.44 90 ARG A C 1
ATOM 709 O O . ARG A 1 90 ? -6.303 -6.962 -6.582 1.00 96.44 90 ARG A O 1
ATOM 716 N N . LEU A 1 91 ? -7.902 -5.997 -5.321 1.00 96.50 91 LEU A N 1
ATOM 717 C CA . LEU A 1 91 ? -8.048 -7.108 -4.381 1.00 96.50 91 LEU A CA 1
ATOM 718 C C . LEU A 1 91 ? -8.315 -8.428 -5.120 1.00 96.50 91 LEU A C 1
ATOM 720 O O . LEU A 1 91 ? -9.185 -8.498 -5.990 1.00 96.50 91 LEU A O 1
ATOM 724 N N . TYR A 1 92 ? -7.573 -9.472 -4.741 1.00 96.25 92 TYR A N 1
ATOM 725 C CA . TYR A 1 92 ? -7.708 -10.840 -5.259 1.00 96.25 92 TYR A CA 1
ATOM 726 C C . TYR A 1 92 ? -7.403 -11.011 -6.760 1.00 96.25 92 TYR A C 1
ATOM 728 O O . TYR A 1 92 ? -7.802 -12.014 -7.354 1.00 96.25 92 TYR A O 1
ATOM 736 N N . ARG A 1 93 ? -6.729 -10.032 -7.387 1.00 97.12 93 ARG A N 1
ATOM 737 C CA . ARG A 1 93 ? -6.292 -10.065 -8.796 1.00 97.12 93 ARG A CA 1
ATOM 738 C C . ARG A 1 93 ? -4.772 -10.050 -8.948 1.00 97.12 93 ARG A C 1
ATOM 740 O O . ARG A 1 93 ? -4.210 -9.446 -9.868 1.00 97.12 93 ARG A O 1
ATOM 747 N N . GLU A 1 94 ? -4.079 -10.723 -8.035 1.00 98.19 94 GLU A N 1
ATOM 748 C CA . GLU A 1 94 ? -2.630 -10.894 -8.088 1.00 98.19 94 GLU A CA 1
ATOM 749 C C . GLU A 1 94 ? -2.182 -11.603 -9.376 1.00 98.19 94 GLU A C 1
ATOM 751 O O . GLU A 1 94 ? -1.052 -11.394 -9.808 1.00 98.19 94 GLU A O 1
ATOM 756 N N . ASP A 1 95 ? -3.059 -12.374 -10.030 1.00 98.12 95 ASP A N 1
ATOM 757 C CA . ASP A 1 95 ? -2.827 -12.984 -11.343 1.00 98.12 95 ASP A CA 1
ATOM 758 C C . ASP A 1 95 ? -2.473 -11.932 -12.406 1.00 98.12 95 ASP A C 1
ATOM 760 O O . ASP A 1 95 ? -1.445 -12.038 -13.087 1.00 98.12 95 ASP A O 1
ATOM 764 N N . VAL A 1 96 ? -3.284 -10.876 -12.502 1.00 97.88 96 VAL A N 1
ATOM 765 C CA . VAL A 1 96 ? -3.082 -9.777 -13.456 1.00 97.88 96 VAL A CA 1
ATOM 766 C C . VAL A 1 96 ? -1.868 -8.960 -13.057 1.00 97.88 96 VAL A C 1
ATOM 768 O O . VAL A 1 96 ? -0.999 -8.690 -13.890 1.00 97.88 96 VAL A O 1
ATOM 771 N N . LEU A 1 97 ? -1.779 -8.609 -11.771 1.00 98.19 97 LEU A N 1
ATOM 772 C CA . LEU A 1 97 ? -0.704 -7.769 -11.257 1.00 98.19 97 LEU A CA 1
ATOM 773 C C . LEU A 1 97 ? 0.669 -8.425 -11.452 1.00 98.19 97 LEU A C 1
ATOM 775 O O . LEU A 1 97 ? 1.589 -7.781 -11.954 1.00 98.19 97 LEU A O 1
ATOM 779 N N . CYS A 1 98 ? 0.807 -9.710 -11.110 1.00 98.31 98 CYS A N 1
ATOM 780 C CA . CYS A 1 98 ? 2.051 -10.458 -11.297 1.00 98.31 98 CYS A CA 1
ATOM 781 C C . CYS A 1 98 ? 2.413 -10.583 -12.778 1.00 98.31 98 CYS A C 1
ATOM 783 O O . CYS A 1 98 ? 3.585 -10.452 -13.130 1.00 98.31 98 CYS A O 1
ATOM 785 N N . THR A 1 99 ? 1.425 -10.805 -13.649 1.00 98.38 99 THR A N 1
ATOM 786 C CA . THR A 1 99 ? 1.650 -10.911 -15.097 1.00 98.38 99 THR A CA 1
ATOM 787 C C . THR A 1 99 ? 2.191 -9.600 -15.667 1.00 98.38 99 THR A C 1
ATOM 789 O O . THR A 1 99 ? 3.223 -9.603 -16.343 1.00 98.38 99 THR A O 1
ATOM 792 N N . ALA A 1 100 ? 1.552 -8.474 -15.340 1.00 97.88 100 ALA A N 1
ATOM 793 C CA . ALA A 1 100 ? 1.998 -7.150 -15.764 1.00 97.88 100 ALA A CA 1
ATOM 794 C C . ALA A 1 100 ? 3.382 -6.805 -15.191 1.00 97.88 100 ALA A C 1
ATOM 796 O O . ALA A 1 100 ? 4.269 -6.361 -15.922 1.00 97.88 100 ALA A O 1
ATOM 797 N N . ALA A 1 101 ? 3.597 -7.065 -13.897 1.00 97.38 101 ALA A N 1
ATOM 798 C CA . ALA A 1 101 ? 4.872 -6.802 -13.243 1.00 97.38 101 ALA A CA 1
ATOM 799 C C . ALA A 1 101 ? 6.016 -7.623 -13.849 1.00 97.38 101 ALA A C 1
ATOM 801 O O . ALA A 1 101 ? 7.113 -7.102 -14.044 1.00 97.38 101 ALA A O 1
ATOM 802 N N . TRP A 1 102 ? 5.769 -8.889 -14.190 1.00 97.88 102 TRP A N 1
ATOM 803 C CA . TRP A 1 102 ? 6.764 -9.750 -14.820 1.00 97.88 102 TRP A CA 1
ATOM 804 C C . TRP A 1 102 ? 7.130 -9.283 -16.229 1.00 97.88 102 TRP A C 1
ATOM 806 O O . TRP A 1 102 ? 8.317 -9.237 -16.558 1.00 97.88 102 TRP A O 1
ATOM 816 N N . ASP A 1 103 ? 6.145 -8.904 -17.050 1.00 97.56 103 ASP A N 1
ATOM 817 C CA . ASP A 1 103 ? 6.417 -8.365 -18.387 1.00 97.56 103 ASP A CA 1
ATOM 818 C C . ASP A 1 103 ? 7.233 -7.067 -18.308 1.00 97.56 103 ASP A C 1
ATOM 820 O O . ASP A 1 103 ? 8.262 -6.929 -18.975 1.00 97.56 103 ASP A O 1
ATOM 824 N N . LEU A 1 104 ? 6.846 -6.154 -17.413 1.00 95.88 104 LEU A N 1
ATOM 825 C CA . LEU A 1 104 ? 7.562 -4.900 -17.201 1.00 95.88 104 LEU A CA 1
ATOM 826 C C . LEU A 1 104 ? 8.986 -5.133 -16.671 1.00 95.88 104 LEU A C 1
ATOM 828 O O . LEU A 1 104 ? 9.946 -4.580 -17.209 1.00 95.88 104 LEU A O 1
ATOM 832 N N . GLN A 1 105 ? 9.152 -6.004 -15.673 1.00 96.38 105 GLN A N 1
ATOM 833 C CA . GLN A 1 105 ? 10.456 -6.341 -15.103 1.00 96.38 105 GLN A CA 1
ATOM 834 C C . GLN A 1 105 ? 11.418 -6.932 -16.148 1.00 96.38 105 GLN A C 1
ATOM 836 O O . GLN A 1 105 ? 12.611 -6.616 -16.116 1.00 96.38 105 GLN A O 1
ATOM 841 N N . LYS A 1 106 ? 10.937 -7.771 -17.079 1.00 97.12 106 LYS A N 1
ATOM 842 C CA . LYS A 1 106 ? 11.770 -8.302 -18.174 1.00 97.12 106 LYS A CA 1
ATOM 843 C C . LYS A 1 106 ? 12.255 -7.208 -19.116 1.00 97.12 106 LYS A C 1
ATOM 845 O O . LYS A 1 106 ? 13.407 -7.255 -19.536 1.00 97.12 106 LYS A O 1
ATOM 850 N N . ARG A 1 107 ? 11.392 -6.242 -19.442 1.00 96.06 107 ARG A N 1
ATOM 851 C CA . ARG A 1 107 ? 11.732 -5.121 -20.333 1.00 96.06 107 ARG A CA 1
ATOM 852 C C . ARG A 1 107 ? 12.751 -4.184 -19.693 1.00 96.06 107 ARG A C 1
ATOM 854 O O . ARG A 1 107 ? 13.702 -3.790 -20.355 1.00 96.06 107 ARG A O 1
ATOM 861 N N . ILE A 1 108 ? 12.573 -3.867 -18.409 1.00 94.88 108 ILE A N 1
ATOM 862 C CA . ILE A 1 108 ? 13.504 -3.014 -17.655 1.00 94.88 108 ILE A CA 1
ATOM 863 C C . ILE A 1 108 ? 14.828 -3.745 -17.396 1.00 94.88 108 ILE A C 1
ATOM 865 O O . ILE A 1 108 ? 15.892 -3.137 -17.414 1.00 94.88 108 ILE A O 1
ATOM 869 N N . ASN A 1 109 ? 14.775 -5.054 -17.137 1.00 95.00 109 ASN A N 1
ATOM 870 C CA . ASN A 1 109 ? 15.930 -5.931 -16.922 1.00 95.00 109 ASN A CA 1
ATOM 871 C C . ASN A 1 109 ? 16.828 -5.585 -15.706 1.00 95.00 109 ASN A C 1
ATOM 873 O O . ASN A 1 109 ? 17.809 -6.282 -15.446 1.00 95.00 109 ASN A O 1
ATOM 877 N N . ALA A 1 110 ? 16.467 -4.573 -14.906 1.00 92.88 110 ALA A N 1
ATOM 878 C CA . ALA A 1 110 ? 17.223 -4.131 -13.728 1.00 92.88 110 ALA A CA 1
ATOM 879 C C . ALA A 1 110 ? 17.375 -5.221 -12.654 1.00 92.88 110 ALA A C 1
ATOM 881 O O . ALA A 1 110 ? 18.398 -5.289 -11.985 1.00 92.88 110 ALA A O 1
ATOM 882 N N . HIS A 1 111 ? 16.407 -6.136 -12.539 1.00 92.12 111 HIS A N 1
ATOM 883 C CA . HIS A 1 111 ? 16.446 -7.278 -11.613 1.00 92.12 111 HIS A CA 1
ATOM 884 C C . HIS A 1 111 ? 17.630 -8.246 -11.836 1.00 92.12 111 HIS A C 1
ATOM 886 O O . HIS A 1 111 ? 17.894 -9.104 -10.992 1.00 92.12 111 HIS A O 1
ATOM 892 N N . ARG A 1 112 ? 18.336 -8.141 -12.972 1.00 94.00 112 ARG A N 1
ATOM 893 C CA . ARG A 1 112 ? 19.552 -8.917 -13.263 1.00 94.00 112 ARG A CA 1
ATOM 894 C C . ARG A 1 112 ? 20.837 -8.210 -12.844 1.00 94.00 112 ARG A C 1
ATOM 896 O O . ARG A 1 112 ? 21.886 -8.851 -12.827 1.00 94.00 112 ARG A O 1
ATOM 903 N N . LEU A 1 113 ? 20.768 -6.918 -12.532 1.00 91.69 113 LEU A N 1
ATOM 904 C CA . LEU A 1 113 ? 21.900 -6.166 -12.009 1.00 91.69 113 LEU A CA 1
ATOM 905 C C . LEU A 1 113 ? 22.181 -6.627 -10.576 1.00 91.69 113 LEU A C 1
ATOM 907 O O . LEU A 1 113 ? 21.269 -6.938 -9.807 1.00 91.69 113 LEU A O 1
ATOM 911 N N . ARG A 1 114 ? 23.463 -6.707 -10.225 1.00 90.12 114 ARG A N 1
ATOM 912 C CA . ARG A 1 114 ? 23.918 -7.058 -8.880 1.00 90.12 114 ARG A CA 1
ATOM 913 C C . ARG A 1 114 ? 24.728 -5.882 -8.344 1.00 90.12 114 ARG A C 1
ATOM 915 O O . ARG A 1 114 ? 25.738 -5.558 -8.968 1.00 90.12 114 ARG A O 1
ATOM 922 N N . PRO A 1 115 ? 24.295 -5.229 -7.253 1.00 86.12 115 PRO A N 1
ATOM 923 C CA . PRO A 1 115 ? 25.142 -4.245 -6.602 1.00 86.12 115 PRO A CA 1
ATOM 924 C C . PRO A 1 115 ? 26.392 -4.947 -6.044 1.00 86.12 115 PRO A C 1
ATOM 926 O O . PRO A 1 115 ? 26.314 -6.133 -5.695 1.00 86.12 115 PRO A O 1
ATOM 929 N N . PRO A 1 116 ? 27.539 -4.256 -5.981 1.00 89.19 116 PRO A N 1
ATOM 930 C CA . PRO A 1 116 ? 28.701 -4.776 -5.276 1.00 89.19 116 PRO A CA 1
ATOM 931 C C . PRO A 1 116 ? 28.379 -4.885 -3.767 1.00 89.19 116 PRO A C 1
ATOM 933 O O . PRO A 1 116 ? 27.467 -4.222 -3.270 1.00 89.19 116 PRO A O 1
ATOM 936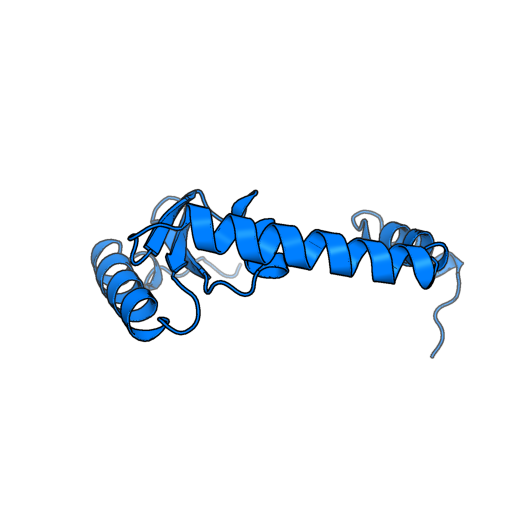 N N . LEU A 1 117 ? 29.032 -5.827 -3.080 1.00 89.00 117 LEU A N 1
ATOM 937 C CA . LEU A 1 117 ? 28.770 -6.188 -1.672 1.00 89.00 117 LEU A CA 1
ATOM 938 C C . LEU A 1 117 ? 29.937 -5.806 -0.744 1.00 89.00 117 LEU A C 1
ATOM 940 O O . LEU A 1 117 ? 30.116 -6.430 0.300 1.00 89.00 117 LEU A O 1
ATOM 944 N N . ASP A 1 118 ? 30.768 -4.870 -1.186 1.00 75.94 118 ASP A N 1
ATOM 945 C CA . ASP A 1 118 ? 31.943 -4.358 -0.484 1.00 75.94 118 ASP A CA 1
ATOM 946 C C . ASP A 1 118 ? 31.618 -3.641 0.838 1.00 75.94 118 ASP A C 1
ATOM 948 O O . ASP A 1 118 ? 30.531 -3.029 0.964 1.00 75.94 118 ASP A O 1
#

Foldseek 3Di:
DDDDPVVLVPPPPDCVSVVVVVVVPQDPVNVVVVLVVLVVLLVVVLVVCPPDQKDKDWPDPPVVVSCVSNVWDKDWAAAQVRTIMIITGGPPVVVVVVVVNVVVNVVRVNVVDDDDPD

pLDDT: mean 89.51, std 12.98, range [41.69, 98.56]

Radius of gyration: 19.36 Å; chains: 1; bounding box: 47×21×51 Å

Secondary structure (DSSP, 8-state):
----HHHHTT-TT-SHHHHHHHHTT--HHHHHHHHHHHHHHHHHHHHHTTT-SEEEEETTSHHHHHHHHH---EEEEE-TTS-EEEEEEPTT-HHHHHHHHHHHHHHH-GGG------

Sequence (118 aa):
MTRHPEEIVKLEN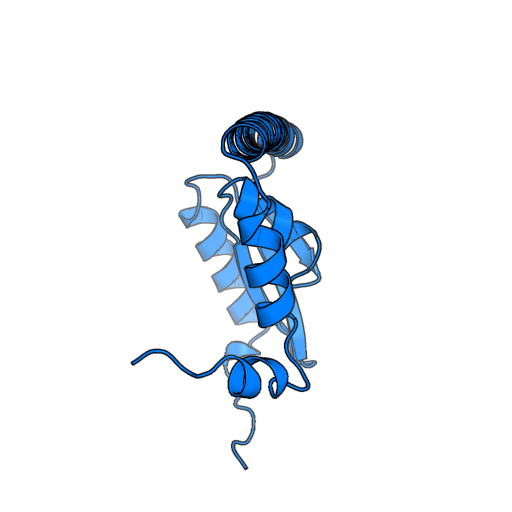SLWPDIFRAGRFISAVDYLNAQRARTKVMRTFEQEFGDFDFFVTAGGGYTLAHTNLTGHPQIVIPQIDGSSVSLVGRLYREDVLCTAAWDLQKRINAHRLRPPLD